Protein AF-A0A257N136-F1 (afdb_monomer_lite)

Structure (mmCIF, N/CA/C/O backbone):
data_AF-A0A257N136-F1
#
_entry.id   AF-A0A257N136-F1
#
loop_
_atom_site.group_PDB
_atom_site.id
_atom_site.type_symbol
_atom_site.label_atom_id
_atom_site.label_alt_id
_atom_site.label_comp_id
_atom_site.label_asym_id
_atom_site.label_entity_id
_atom_site.label_seq_id
_atom_site.pdbx_PDB_ins_code
_atom_site.Cartn_x
_atom_site.Cartn_y
_atom_site.Cartn_z
_atom_site.occupancy
_atom_site.B_iso_or_equiv
_atom_site.auth_seq_id
_atom_site.auth_comp_id
_atom_site.auth_asym_id
_atom_site.auth_atom_id
_atom_site.pdbx_PDB_model_num
ATOM 1 N N . MET A 1 1 ? -0.861 13.849 20.492 1.00 86.69 1 MET A N 1
ATOM 2 C CA . MET A 1 1 ? -1.378 14.014 19.112 1.00 86.69 1 MET A CA 1
ATOM 3 C C . MET A 1 1 ? -1.656 12.685 18.400 1.00 86.69 1 MET A C 1
ATOM 5 O O . MET A 1 1 ? -2.824 12.395 18.199 1.00 86.69 1 MET A O 1
ATOM 9 N N . ARG A 1 2 ? -0.661 11.845 18.044 1.00 90.44 2 ARG A N 1
ATOM 10 C CA . ARG A 1 2 ? -0.913 10.562 17.328 1.00 90.44 2 ARG A CA 1
ATOM 11 C C . ARG A 1 2 ? -1.893 9.634 18.051 1.00 90.44 2 ARG A C 1
ATOM 13 O O . ARG A 1 2 ? -2.822 9.127 17.441 1.00 90.44 2 ARG A O 1
ATOM 20 N N . GLU A 1 3 ? -1.717 9.478 19.358 1.00 93.00 3 GLU A N 1
ATOM 21 C CA . GLU A 1 3 ? -2.620 8.691 20.203 1.00 93.00 3 GLU A CA 1
ATOM 22 C C . GLU A 1 3 ? -4.075 9.173 20.106 1.00 93.00 3 GLU A C 1
ATOM 24 O O . GLU A 1 3 ? -4.984 8.366 19.958 1.00 93.00 3 GLU A O 1
ATOM 29 N N . GLN A 1 4 ? -4.299 10.491 20.121 1.00 92.69 4 GLN A N 1
ATOM 30 C CA . GLN A 1 4 ? -5.639 11.068 19.993 1.00 92.69 4 GLN A CA 1
ATOM 31 C C . GLN A 1 4 ? -6.248 10.767 18.621 1.00 92.69 4 GLN A C 1
ATOM 33 O O . GLN A 1 4 ? -7.422 10.426 18.559 1.00 92.69 4 GLN A O 1
ATOM 38 N N . LEU A 1 5 ? -5.457 10.831 17.541 1.00 90.81 5 LEU A N 1
ATOM 39 C CA . LEU A 1 5 ? -5.918 10.480 16.193 1.00 90.81 5 LEU A CA 1
ATOM 40 C C . LEU A 1 5 ? -6.332 9.011 16.098 1.00 90.81 5 LEU A C 1
ATOM 42 O O . LEU A 1 5 ? -7.400 8.722 15.568 1.00 90.81 5 LEU A O 1
ATOM 46 N N . VAL A 1 6 ? -5.536 8.092 16.647 1.00 90.31 6 VAL A N 1
ATOM 47 C CA . VAL A 1 6 ? -5.884 6.662 16.669 1.00 90.31 6 VAL A CA 1
ATOM 48 C C . VAL A 1 6 ? -7.154 6.429 17.490 1.00 90.31 6 VAL A C 1
ATOM 50 O O . VAL A 1 6 ? -8.059 5.744 17.025 1.00 90.31 6 VAL A O 1
ATOM 53 N N . LYS A 1 7 ? -7.279 7.084 18.653 1.00 91.94 7 LYS A N 1
ATOM 54 C CA . LYS A 1 7 ? -8.477 7.015 19.507 1.00 91.94 7 LYS A CA 1
ATOM 55 C C . LYS A 1 7 ? -9.753 7.541 18.841 1.00 91.94 7 LYS A C 1
ATOM 57 O O . LYS A 1 7 ? -10.833 7.189 19.294 1.00 91.94 7 LYS A O 1
ATOM 62 N N . THR A 1 8 ? -9.666 8.335 17.766 1.00 91.88 8 THR A N 1
ATOM 63 C CA . THR A 1 8 ? -10.866 8.714 16.990 1.00 91.88 8 THR A CA 1
ATOM 64 C C . THR A 1 8 ? -11.502 7.537 16.244 1.00 91.88 8 THR A C 1
ATOM 66 O O . THR A 1 8 ? -12.619 7.665 15.755 1.00 91.88 8 THR A O 1
ATOM 69 N N . GLY A 1 9 ? -10.785 6.419 16.078 1.00 91.69 9 GLY A N 1
ATOM 70 C CA . GLY A 1 9 ? -11.233 5.268 15.287 1.00 91.69 9 GLY A CA 1
ATOM 71 C C . GLY A 1 9 ? -11.235 5.509 13.772 1.00 91.69 9 GLY A C 1
ATOM 72 O O . GLY A 1 9 ? -11.532 4.599 13.002 1.00 91.69 9 GLY A O 1
ATOM 73 N N . HIS A 1 10 ? -10.878 6.713 13.309 1.00 93.69 10 HIS A N 1
ATOM 74 C CA . HIS A 1 10 ? -10.924 7.079 11.890 1.00 93.69 10 HIS A CA 1
ATOM 75 C C . HIS A 1 10 ? -9.675 6.688 11.101 1.00 93.69 10 HIS A C 1
ATOM 77 O O . HIS A 1 10 ? -9.684 6.790 9.876 1.00 93.69 10 HIS A O 1
ATOM 83 N N . VAL A 1 11 ? -8.598 6.257 11.760 1.00 95.50 11 VAL A N 1
ATOM 84 C CA . VAL A 1 11 ? -7.422 5.728 11.057 1.00 95.50 11 VAL A CA 1
ATOM 85 C C . VAL A 1 11 ? -7.818 4.396 10.419 1.00 95.50 11 VAL A C 1
ATOM 87 O O . VAL A 1 11 ? -8.281 3.495 11.114 1.00 95.50 11 VAL A O 1
ATOM 90 N N . ASP A 1 12 ? -7.706 4.293 9.098 1.00 95.81 12 ASP A N 1
ATOM 91 C CA . ASP A 1 12 ? -8.137 3.117 8.331 1.00 95.81 12 ASP A CA 1
ATOM 92 C C . ASP A 1 12 ? -6.940 2.271 7.900 1.00 95.81 12 ASP A C 1
ATOM 94 O O . ASP A 1 12 ? -6.888 1.072 8.168 1.00 95.81 12 ASP A O 1
ATOM 98 N N . VAL A 1 13 ? -5.948 2.920 7.283 1.00 97.25 13 VAL A N 1
ATOM 99 C CA . VAL A 1 13 ? -4.746 2.267 6.757 1.00 97.25 13 VAL A CA 1
ATOM 100 C C . VAL A 1 13 ? -3.510 3.088 7.106 1.00 97.25 13 VAL A C 1
ATOM 102 O O . VAL A 1 13 ? -3.518 4.316 6.992 1.00 97.25 13 VAL A O 1
ATOM 105 N N . MET A 1 14 ? -2.437 2.406 7.492 1.00 97.69 14 MET A N 1
ATOM 106 C CA . MET A 1 14 ? -1.105 2.969 7.682 1.00 97.69 14 MET A CA 1
ATOM 107 C C . MET A 1 14 ? -0.108 2.199 6.818 1.00 97.69 14 MET A C 1
ATOM 109 O O . MET A 1 14 ? -0.074 0.972 6.874 1.00 97.69 14 MET A O 1
ATOM 113 N N . ILE A 1 15 ? 0.690 2.904 6.017 1.00 97.88 15 ILE A N 1
ATOM 114 C CA . ILE A 1 15 ? 1.656 2.285 5.097 1.00 97.88 15 ILE A CA 1
ATOM 115 C C . ILE A 1 15 ? 3.049 2.832 5.377 1.00 97.88 15 ILE A C 1
ATOM 117 O O . ILE A 1 15 ? 3.281 4.026 5.184 1.00 97.88 15 ILE A O 1
ATOM 121 N N . ASP A 1 16 ? 3.968 1.967 5.796 1.00 97.62 16 ASP A N 1
ATOM 122 C CA . ASP A 1 16 ? 5.374 2.313 5.996 1.00 97.62 16 ASP A CA 1
ATOM 123 C C . ASP A 1 16 ? 6.139 2.232 4.680 1.00 97.62 16 ASP A C 1
ATOM 125 O O . ASP A 1 16 ? 6.199 1.182 4.042 1.00 97.62 16 ASP A O 1
ATOM 129 N N . ILE A 1 17 ? 6.759 3.341 4.286 1.00 95.69 17 ILE A N 1
ATOM 130 C CA . ILE A 1 17 ? 7.524 3.461 3.048 1.00 95.69 17 ILE A CA 1
ATOM 131 C C . ILE A 1 17 ? 8.972 3.816 3.389 1.00 95.69 17 ILE A C 1
ATOM 133 O O . ILE A 1 1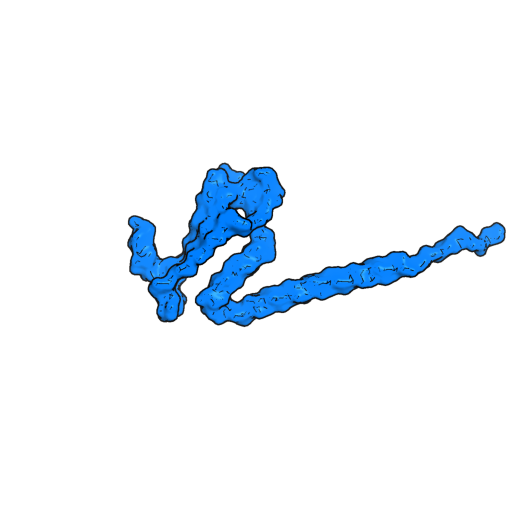7 ? 9.284 4.557 4.328 1.00 95.69 17 ILE A O 1
ATOM 137 N N . ARG A 1 18 ? 9.897 3.249 2.615 1.00 91.88 18 ARG A N 1
ATOM 138 C CA . ARG A 1 18 ? 11.328 3.531 2.737 1.00 91.88 18 ARG A CA 1
ATOM 139 C C . ARG A 1 18 ? 11.634 5.000 2.407 1.00 91.88 18 ARG A C 1
ATOM 141 O O . ARG A 1 18 ? 10.866 5.693 1.751 1.00 91.88 18 ARG A O 1
ATOM 148 N N . GLY A 1 19 ? 12.807 5.472 2.830 1.00 92.94 19 GLY A N 1
ATOM 149 C CA . GLY A 1 19 ? 13.372 6.723 2.322 1.00 92.94 19 GLY A CA 1
ATOM 150 C C . GLY A 1 19 ? 13.604 6.723 0.806 1.00 92.94 19 GLY A C 1
ATOM 151 O O . GLY A 1 19 ? 13.497 5.691 0.147 1.00 92.94 19 GLY A O 1
ATOM 152 N N . ASN A 1 20 ? 13.966 7.895 0.272 1.00 93.38 20 ASN A N 1
ATOM 153 C CA . ASN A 1 20 ? 14.251 8.139 -1.153 1.00 93.38 20 ASN A CA 1
ATOM 154 C C . ASN A 1 20 ? 13.034 8.088 -2.097 1.00 93.38 20 ASN A C 1
ATOM 156 O O . ASN A 1 20 ? 13.222 8.089 -3.312 1.00 93.38 20 ASN A O 1
ATOM 160 N N . PHE A 1 21 ? 11.817 8.103 -1.549 1.00 93.75 21 PHE A N 1
ATOM 161 C CA . PHE A 1 21 ? 10.573 8.277 -2.311 1.00 93.75 21 PHE A CA 1
ATOM 162 C C . PHE A 1 21 ? 10.231 9.749 -2.603 1.00 93.75 21 PHE A C 1
ATOM 164 O O . PHE A 1 21 ? 9.413 10.034 -3.473 1.00 93.75 21 PHE A O 1
ATOM 171 N N . PHE A 1 22 ? 10.862 10.703 -1.908 1.00 89.25 22 PHE A N 1
ATOM 172 C CA . PHE A 1 22 ? 10.707 12.131 -2.194 1.00 89.25 22 PHE A CA 1
ATOM 173 C C . PHE A 1 22 ? 11.859 12.656 -3.046 1.00 89.25 22 PHE A C 1
ATOM 175 O O . PHE A 1 22 ? 13.029 12.378 -2.783 1.00 89.25 22 PHE A O 1
ATOM 182 N N . TYR A 1 23 ? 11.525 13.505 -4.017 1.00 85.12 23 TYR A N 1
ATOM 183 C CA . TYR A 1 23 ? 12.490 14.077 -4.958 1.00 85.12 23 TYR A CA 1
ATOM 184 C C . TYR A 1 23 ? 13.486 15.055 -4.320 1.00 85.12 23 TYR A C 1
ATOM 186 O O . TYR A 1 23 ? 14.612 15.183 -4.792 1.00 85.12 23 TYR A O 1
ATOM 194 N N . THR A 1 24 ? 13.090 15.755 -3.254 1.00 87.75 24 THR A N 1
ATOM 195 C CA . THR A 1 24 ? 13.863 16.880 -2.697 1.00 87.75 24 THR A CA 1
ATOM 196 C C . THR A 1 24 ? 14.505 16.592 -1.339 1.00 87.75 24 THR A C 1
ATOM 198 O O . THR A 1 24 ? 15.383 17.348 -0.918 1.00 87.75 24 THR A O 1
ATOM 201 N N . ARG A 1 25 ? 14.088 15.532 -0.629 1.00 86.25 25 ARG A N 1
ATOM 202 C CA . ARG A 1 25 ? 14.593 15.175 0.709 1.00 86.25 25 ARG A CA 1
ATOM 203 C C . ARG A 1 25 ? 14.632 13.664 0.915 1.00 86.25 25 ARG A C 1
ATOM 205 O O . ARG A 1 25 ? 13.668 12.963 0.641 1.00 86.25 25 ARG A O 1
ATOM 212 N N . THR A 1 26 ? 15.723 13.167 1.487 1.00 87.19 26 THR A N 1
ATOM 213 C CA . THR A 1 26 ? 15.854 11.749 1.837 1.00 87.19 26 THR A CA 1
ATOM 214 C C . THR A 1 26 ? 15.301 11.509 3.234 1.00 87.19 26 THR A C 1
ATOM 216 O O . THR A 1 26 ? 16.038 11.567 4.214 1.00 87.19 26 THR A O 1
ATOM 219 N N . VAL A 1 27 ? 13.999 11.252 3.329 1.00 90.19 27 VAL A N 1
ATOM 220 C CA . VAL A 1 27 ? 13.339 10.870 4.585 1.00 90.19 27 VAL A CA 1
ATOM 221 C C . VAL A 1 27 ? 12.432 9.664 4.351 1.00 90.19 27 VAL A C 1
ATOM 223 O O . VAL A 1 27 ? 11.785 9.610 3.302 1.00 90.19 27 VAL A O 1
ATOM 226 N N . PRO A 1 28 ? 12.392 8.679 5.268 1.00 90.75 28 PRO A N 1
ATOM 227 C CA . PRO A 1 28 ? 11.326 7.686 5.263 1.00 90.75 28 PRO A CA 1
ATOM 228 C C . PRO A 1 28 ? 9.995 8.371 5.576 1.00 90.75 28 PRO A C 1
ATOM 230 O O . PRO A 1 28 ? 9.962 9.399 6.259 1.00 90.75 28 PRO A O 1
ATOM 233 N N . CYS A 1 29 ? 8.897 7.801 5.100 1.00 91.50 29 CYS A N 1
ATOM 234 C CA . CYS A 1 29 ? 7.570 8.306 5.418 1.00 91.50 29 CYS A CA 1
ATOM 235 C C . CYS A 1 29 ? 6.592 7.178 5.688 1.00 91.50 29 CYS A C 1
ATOM 237 O O . CYS A 1 29 ? 6.756 6.047 5.240 1.00 91.50 29 CYS A O 1
ATOM 239 N N . GLN A 1 30 ? 5.554 7.532 6.431 1.00 94.56 30 GLN A N 1
ATOM 240 C CA . GLN A 1 30 ? 4.404 6.687 6.660 1.00 94.56 30 GLN A CA 1
ATOM 241 C C . GLN A 1 30 ? 3.182 7.415 6.111 1.00 94.56 30 GLN A C 1
ATOM 243 O O . GLN A 1 30 ? 2.955 8.580 6.448 1.00 94.56 30 GLN A O 1
ATOM 248 N N . LEU A 1 31 ? 2.401 6.746 5.269 1.00 95.12 31 LEU A N 1
ATOM 249 C CA . LEU A 1 31 ? 1.134 7.276 4.775 1.00 95.12 31 LEU A CA 1
ATOM 250 C C . LEU A 1 31 ? 0.016 6.872 5.730 1.00 95.12 31 LEU A C 1
ATOM 252 O O . LEU A 1 31 ? -0.098 5.703 6.089 1.00 95.12 31 LEU A O 1
ATOM 256 N N . TRP A 1 32 ? -0.804 7.841 6.133 1.00 96.56 32 TRP A N 1
ATOM 257 C CA . TRP A 1 32 ? -1.954 7.634 7.010 1.00 96.56 32 TRP A CA 1
ATOM 258 C C . TRP A 1 32 ? -3.227 7.949 6.234 1.00 96.56 32 TRP A C 1
ATOM 260 O O . TRP A 1 32 ? -3.439 9.087 5.817 1.00 96.56 32 TRP A O 1
ATOM 270 N N . PHE A 1 33 ? -4.088 6.951 6.065 1.00 95.88 33 PHE A N 1
ATOM 271 C CA . PHE A 1 33 ? -5.393 7.112 5.436 1.00 95.88 33 PHE A CA 1
ATOM 272 C C . PHE A 1 33 ? -6.465 7.199 6.514 1.00 95.88 33 PHE A C 1
ATOM 274 O O . PHE A 1 33 ? -6.628 6.281 7.320 1.00 95.88 33 PHE A O 1
ATOM 281 N N . LEU A 1 34 ? -7.201 8.310 6.519 1.00 94.75 34 LEU A N 1
ATOM 282 C CA . LEU A 1 34 ? -8.299 8.546 7.446 1.00 94.75 34 LEU A CA 1
ATOM 283 C C . LEU A 1 34 ? -9.629 8.359 6.719 1.00 94.75 34 LEU A C 1
ATOM 285 O O . LEU A 1 34 ? -9.853 8.942 5.660 1.00 94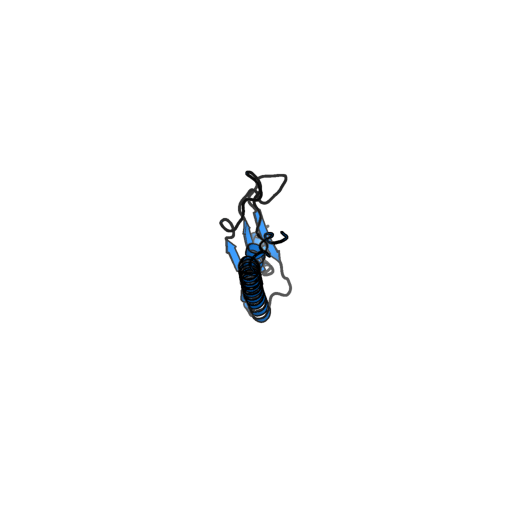.75 34 LEU A O 1
ATOM 289 N N . ASN A 1 35 ? -10.526 7.579 7.312 1.00 94.06 35 ASN A N 1
ATOM 290 C CA . ASN A 1 35 ? -11.867 7.344 6.805 1.00 94.06 35 ASN A CA 1
ATOM 291 C C . ASN A 1 35 ? -12.882 7.494 7.949 1.00 94.06 35 ASN A C 1
ATOM 293 O O . ASN A 1 35 ? -12.907 6.711 8.896 1.00 94.06 35 ASN A O 1
ATOM 297 N N . LYS A 1 36 ? -13.739 8.517 7.862 1.00 92.69 36 LYS A N 1
ATOM 298 C CA . LYS A 1 36 ? -14.825 8.730 8.835 1.00 92.69 36 LYS A CA 1
ATOM 299 C C . LYS A 1 36 ? -15.996 7.765 8.631 1.00 92.69 36 LYS A C 1
ATOM 301 O O . LYS A 1 36 ? -16.721 7.491 9.577 1.00 92.69 36 LYS A O 1
ATOM 306 N N . ALA A 1 37 ? -16.150 7.231 7.422 1.00 92.25 37 ALA A N 1
ATOM 307 C CA . ALA A 1 37 ? -17.191 6.285 7.037 1.00 92.25 37 ALA A CA 1
ATOM 308 C C . ALA A 1 37 ? -16.668 4.836 7.046 1.00 92.25 37 ALA A C 1
ATOM 310 O O . ALA A 1 37 ? -16.990 4.042 6.161 1.00 92.25 37 ALA A O 1
ATOM 311 N N . LYS A 1 38 ? -15.816 4.481 8.021 1.00 91.31 38 LYS A N 1
ATOM 312 C CA . LYS A 1 38 ? -15.357 3.095 8.176 1.00 91.31 38 LYS A CA 1
ATOM 313 C C . LYS A 1 38 ? -16.561 2.182 8.446 1.00 91.31 38 LYS A C 1
ATOM 315 O O . LYS A 1 38 ? -17.364 2.498 9.327 1.00 91.31 38 LYS A O 1
ATOM 320 N N . PRO A 1 39 ? -16.693 1.052 7.728 1.00 87.75 39 PRO A N 1
ATOM 321 C CA . PRO A 1 39 ? -17.720 0.061 8.022 1.00 87.75 39 PRO A CA 1
ATOM 322 C C . PRO A 1 39 ? -17.625 -0.412 9.475 1.00 87.75 39 PRO A C 1
ATOM 324 O O . PRO A 1 39 ? -16.519 -0.542 10.004 1.00 87.75 39 PRO A O 1
ATOM 327 N N . LYS A 1 40 ? -18.765 -0.740 10.100 1.00 87.62 40 LYS A N 1
ATOM 328 C CA . LYS A 1 40 ? -18.815 -1.245 11.489 1.00 87.62 40 LYS A CA 1
ATOM 329 C C . LYS A 1 40 ? -17.796 -2.369 11.769 1.00 87.62 40 LYS A C 1
ATOM 331 O O . LYS A 1 40 ? -17.114 -2.277 12.784 1.00 87.62 40 LYS A O 1
ATOM 336 N N . PRO A 1 41 ? -17.591 -3.368 10.881 1.00 88.56 41 PRO A N 1
ATOM 337 C CA . PRO A 1 41 ? -16.596 -4.423 11.113 1.00 88.56 41 PRO A CA 1
ATOM 338 C C . PRO A 1 41 ? -15.136 -3.947 11.222 1.00 88.56 41 PRO A C 1
ATOM 340 O O . PRO A 1 41 ? -14.289 -4.689 11.725 1.00 88.56 41 PRO A O 1
ATOM 343 N N . HIS A 1 42 ? -14.820 -2.743 10.730 1.00 89.25 42 HIS A N 1
ATOM 344 C CA . HIS A 1 42 ? -13.463 -2.183 10.676 1.00 89.25 42 HIS A CA 1
ATOM 345 C C . HIS A 1 42 ? -13.259 -0.998 11.622 1.00 89.25 42 HIS A C 1
ATOM 347 O O . HIS A 1 42 ? -12.169 -0.434 11.647 1.00 89.25 42 HIS A O 1
ATOM 353 N N . GLN A 1 43 ? -14.274 -0.598 12.391 1.00 86.50 43 GLN A N 1
ATOM 354 C CA . GLN A 1 43 ? -14.255 0.641 13.172 1.00 86.50 43 GLN A CA 1
ATOM 355 C C . GLN A 1 43 ? -13.066 0.697 14.153 1.00 86.50 43 GLN A C 1
ATOM 357 O O . GLN A 1 43 ? -12.311 1.668 14.124 1.00 86.50 43 GLN A O 1
ATOM 362 N N . ASP A 1 44 ? -12.800 -0.404 14.861 1.00 89.50 44 ASP A N 1
ATOM 363 C CA . ASP A 1 44 ? -11.688 -0.545 15.821 1.00 89.50 44 ASP A CA 1
ATOM 364 C C . ASP A 1 44 ? -10.436 -1.220 15.233 1.00 89.50 44 ASP A C 1
ATOM 366 O O . ASP A 1 44 ? -9.549 -1.668 15.959 1.00 89.50 44 ASP A O 1
ATOM 370 N N . LYS A 1 45 ? -10.357 -1.328 13.902 1.00 93.19 45 LYS A N 1
ATOM 371 C CA . LYS A 1 45 ? -9.240 -1.973 13.201 1.00 93.19 45 LYS A CA 1
ATOM 372 C C . LYS A 1 45 ? -8.473 -0.971 12.355 1.00 93.19 45 LYS A C 1
ATOM 374 O O . LYS A 1 45 ? -9.062 -0.081 11.745 1.00 93.19 45 LYS A O 1
ATOM 379 N N . VAL A 1 46 ? -7.158 -1.147 12.291 1.00 95.31 46 VAL A N 1
ATOM 380 C CA . VAL A 1 46 ? -6.271 -0.398 11.398 1.00 95.31 46 VAL A CA 1
ATOM 381 C C . VAL A 1 46 ? -5.471 -1.405 10.589 1.00 95.31 46 VAL A C 1
ATOM 383 O O . VAL A 1 46 ? -4.822 -2.278 11.165 1.00 95.31 46 VAL A O 1
ATOM 386 N N . LEU A 1 47 ? -5.499 -1.283 9.263 1.00 96.94 47 LEU A N 1
ATOM 387 C CA . LEU A 1 47 ? -4.630 -2.069 8.396 1.00 96.94 47 LEU A CA 1
ATOM 388 C C . LEU A 1 47 ? -3.235 -1.438 8.380 1.00 96.94 47 LEU A C 1
ATOM 390 O O . LEU A 1 47 ? -3.072 -0.307 7.929 1.00 96.94 47 LEU A O 1
ATOM 394 N N . MET A 1 48 ? -2.229 -2.170 8.849 1.00 97.56 48 MET A N 1
ATOM 395 C CA . MET A 1 48 ? -0.826 -1.764 8.750 1.00 97.56 48 MET A CA 1
ATOM 396 C C . MET A 1 48 ? -0.135 -2.536 7.628 1.00 97.56 48 MET A C 1
ATOM 398 O O . MET A 1 48 ? -0.185 -3.763 7.600 1.00 97.56 48 MET A O 1
ATOM 402 N N . ILE A 1 49 ? 0.517 -1.816 6.715 1.00 98.06 49 ILE A N 1
ATOM 403 C CA . ILE A 1 49 ? 1.270 -2.382 5.593 1.00 98.06 49 ILE A CA 1
ATOM 404 C C . ILE A 1 49 ? 2.725 -1.925 5.698 1.00 98.06 49 ILE A C 1
ATOM 406 O O . ILE A 1 49 ? 3.003 -0.727 5.698 1.00 98.06 49 ILE A O 1
ATOM 410 N N . ASP A 1 50 ? 3.659 -2.873 5.730 1.00 97.50 50 ASP A N 1
ATOM 411 C CA . ASP A 1 50 ? 5.088 -2.582 5.602 1.00 97.50 50 ASP A CA 1
ATOM 412 C C . ASP A 1 50 ? 5.521 -2.690 4.135 1.00 97.50 50 ASP A C 1
ATOM 414 O O . ASP A 1 50 ? 5.743 -3.781 3.612 1.00 97.50 50 ASP A O 1
ATOM 418 N N . ALA A 1 51 ? 5.643 -1.547 3.460 1.00 97.38 51 ALA A N 1
ATOM 419 C CA . ALA A 1 51 ? 6.069 -1.450 2.067 1.00 97.38 51 ALA A CA 1
ATOM 420 C C . ALA A 1 51 ? 7.544 -1.026 1.927 1.00 97.38 51 ALA A C 1
ATOM 422 O O . ALA A 1 51 ? 7.992 -0.694 0.830 1.00 97.38 51 ALA A O 1
ATOM 423 N N . ARG A 1 52 ? 8.352 -1.056 3.002 1.00 96.25 52 ARG A N 1
ATOM 424 C CA . ARG A 1 52 ? 9.755 -0.581 2.969 1.00 96.25 52 ARG A CA 1
ATOM 425 C C . ARG A 1 52 ? 10.659 -1.370 2.015 1.00 96.25 52 ARG A C 1
ATOM 427 O O . ARG A 1 52 ? 11.699 -0.856 1.598 1.00 96.25 52 ARG A O 1
ATOM 434 N N . ASN A 1 53 ? 10.271 -2.596 1.669 1.00 96.00 53 ASN A N 1
ATOM 435 C CA . ASN A 1 53 ? 10.999 -3.469 0.744 1.00 96.00 53 ASN A CA 1
ATOM 436 C C . ASN A 1 53 ? 10.333 -3.593 -0.637 1.00 96.00 53 ASN A C 1
ATOM 438 O O . ASN A 1 53 ? 10.829 -4.335 -1.479 1.00 96.00 53 ASN A O 1
ATOM 442 N N . VAL A 1 54 ? 9.245 -2.860 -0.888 1.00 96.50 54 VAL A N 1
ATOM 443 C CA . VAL A 1 54 ? 8.555 -2.831 -2.182 1.00 96.50 54 VAL A CA 1
ATOM 444 C C . VAL A 1 54 ? 8.932 -1.532 -2.880 1.00 96.50 54 VAL A C 1
ATOM 446 O O . VAL A 1 54 ? 8.525 -0.463 -2.451 1.00 96.50 54 VAL A O 1
ATOM 449 N N . TYR A 1 55 ? 9.766 -1.596 -3.912 1.00 96.56 55 TYR A N 1
ATOM 450 C CA . TYR A 1 55 ? 10.156 -0.423 -4.697 1.00 96.56 55 TYR A CA 1
ATOM 451 C C . TYR A 1 55 ? 10.859 -0.851 -5.982 1.00 96.56 55 TYR A C 1
ATOM 453 O O . TYR A 1 55 ? 11.334 -1.983 -6.110 1.00 96.56 55 TYR A O 1
ATOM 461 N N . ARG A 1 56 ? 10.998 0.085 -6.912 1.00 95.94 56 ARG A N 1
ATOM 462 C CA . ARG A 1 56 ? 12.006 0.038 -7.969 1.00 95.94 56 ARG A CA 1
ATOM 463 C C . ARG A 1 56 ? 12.948 1.226 -7.830 1.00 95.94 56 ARG A C 1
ATOM 465 O O . ARG A 1 56 ? 12.631 2.246 -7.218 1.00 95.94 56 ARG A O 1
ATOM 472 N N . LYS A 1 57 ? 14.146 1.087 -8.388 1.00 95.25 57 LYS A N 1
ATOM 473 C CA . LYS A 1 57 ? 15.124 2.178 -8.449 1.00 95.25 57 LYS A CA 1
ATOM 474 C C . LYS A 1 57 ? 14.904 2.935 -9.753 1.00 95.25 57 LYS A C 1
ATOM 476 O O . LYS A 1 57 ? 15.154 2.382 -10.817 1.00 95.25 57 LYS A O 1
ATOM 481 N N . VAL A 1 58 ? 14.447 4.181 -9.665 1.00 94.06 58 VAL A N 1
ATOM 482 C CA . VAL A 1 58 ? 14.300 5.070 -10.833 1.00 94.06 58 VAL A CA 1
ATOM 483 C C . VAL A 1 58 ? 15.652 5.667 -11.197 1.00 94.06 58 VAL A C 1
ATOM 485 O O . VAL A 1 58 ? 16.037 5.734 -12.358 1.00 94.06 58 VAL A O 1
ATOM 488 N N . THR A 1 59 ? 16.404 6.080 -10.179 1.00 93.12 59 THR A N 1
ATOM 489 C CA . THR A 1 59 ? 17.790 6.533 -10.310 1.00 93.12 59 THR A CA 1
ATOM 490 C C . THR A 1 59 ? 18.624 5.937 -9.178 1.00 93.12 59 THR A C 1
ATOM 492 O O . THR A 1 59 ? 18.109 5.251 -8.296 1.00 93.12 59 THR A O 1
ATOM 495 N N . ARG A 1 60 ? 19.926 6.253 -9.126 1.00 90.88 60 ARG A N 1
ATOM 496 C CA . ARG A 1 60 ? 20.774 5.895 -7.974 1.00 90.88 60 ARG A CA 1
ATOM 497 C C . ARG A 1 60 ? 20.236 6.448 -6.643 1.00 90.88 60 ARG A C 1
ATOM 499 O O . ARG A 1 60 ? 20.528 5.876 -5.596 1.00 90.88 60 ARG A O 1
ATOM 506 N N . LYS A 1 61 ? 19.501 7.568 -6.673 1.00 91.31 61 LYS A N 1
ATOM 507 C CA . LYS A 1 61 ? 19.034 8.287 -5.477 1.00 91.31 61 LYS A CA 1
ATOM 508 C C . LYS A 1 61 ? 17.522 8.251 -5.271 1.00 91.31 61 LYS A C 1
ATOM 510 O O . LYS A 1 61 ? 17.112 8.531 -4.152 1.00 91.31 61 LYS A O 1
ATOM 515 N N . ILE A 1 62 ? 16.728 7.960 -6.300 1.00 93.12 62 ILE A N 1
ATOM 516 C CA . ILE A 1 62 ? 15.260 8.042 -6.266 1.00 93.12 62 ILE A CA 1
ATOM 517 C C . ILE A 1 62 ? 14.674 6.648 -6.448 1.00 93.12 62 ILE A C 1
ATOM 519 O O . ILE A 1 62 ? 15.050 5.918 -7.370 1.00 93.12 62 ILE A O 1
ATOM 523 N N . MET A 1 63 ? 13.745 6.314 -5.563 1.00 94.94 63 MET A N 1
ATOM 524 C CA . MET A 1 63 ? 12.942 5.101 -5.603 1.00 94.94 63 MET A CA 1
ATOM 525 C C . MET A 1 63 ? 11.474 5.489 -5.767 1.00 94.94 63 MET A C 1
ATOM 527 O O . MET A 1 63 ? 11.053 6.532 -5.273 1.00 94.94 63 MET A O 1
ATOM 531 N N . ASP A 1 64 ? 10.708 4.659 -6.461 1.00 95.50 64 ASP A N 1
ATOM 532 C CA . ASP A 1 64 ? 9.254 4.770 -6.530 1.00 95.50 64 ASP A CA 1
ATOM 533 C C . ASP A 1 64 ? 8.623 3.372 -6.583 1.00 95.50 64 ASP A C 1
ATOM 535 O O . ASP A 1 64 ? 9.319 2.352 -6.514 1.00 95.50 64 ASP A O 1
ATOM 539 N N . PHE A 1 65 ? 7.297 3.325 -6.679 1.00 96.94 65 PHE A N 1
ATOM 540 C CA . PHE A 1 65 ? 6.594 2.101 -7.033 1.00 96.94 65 PHE A CA 1
ATOM 541 C C . PHE A 1 65 ? 6.489 2.001 -8.555 1.00 96.94 65 PHE A C 1
ATOM 543 O O . PHE A 1 65 ? 6.175 2.985 -9.232 1.00 96.94 65 PHE A O 1
ATOM 550 N N . SER A 1 66 ? 6.699 0.806 -9.104 1.00 96.88 66 SER A N 1
ATOM 551 C CA . SER A 1 66 ? 6.183 0.517 -10.444 1.00 96.88 66 SER A CA 1
ATOM 552 C C . SER A 1 66 ? 4.645 0.597 -10.446 1.00 96.88 66 SER A C 1
ATOM 554 O O . SER A 1 66 ? 4.028 0.474 -9.377 1.00 96.88 66 SER A O 1
ATOM 556 N N . PRO A 1 67 ? 4.000 0.788 -11.610 1.00 96.88 67 PRO A N 1
ATOM 557 C CA . PRO A 1 67 ? 2.543 0.739 -11.705 1.00 96.88 67 PRO A CA 1
ATOM 558 C C . PRO A 1 67 ? 1.948 -0.534 -11.083 1.00 96.88 67 PRO A C 1
ATOM 560 O O . PRO A 1 67 ? 0.985 -0.451 -10.325 1.00 96.88 67 PRO A O 1
ATOM 563 N N . GLU A 1 68 ? 2.574 -1.689 -11.313 1.00 97.12 68 GLU A N 1
ATOM 564 C CA . GLU A 1 68 ? 2.154 -2.995 -10.790 1.00 97.12 68 GLU A CA 1
ATOM 565 C C . GLU A 1 68 ? 2.354 -3.080 -9.272 1.00 97.12 68 GLU A C 1
ATOM 567 O O . GLU A 1 68 ? 1.468 -3.526 -8.547 1.00 97.12 68 GLU A O 1
ATOM 572 N N . GLN A 1 69 ? 3.491 -2.601 -8.750 1.00 97.62 69 GLN A N 1
ATOM 573 C CA . GLN A 1 69 ? 3.737 -2.543 -7.303 1.00 97.62 69 GLN A CA 1
ATOM 574 C C . GLN A 1 69 ? 2.687 -1.683 -6.592 1.00 97.62 69 GLN A C 1
ATOM 576 O O . GLN A 1 69 ? 2.165 -2.077 -5.548 1.00 97.62 69 GLN A O 1
ATOM 581 N N . LEU A 1 70 ? 2.351 -0.525 -7.165 1.00 97.25 70 LEU A N 1
ATOM 582 C CA . LEU A 1 70 ? 1.326 0.363 -6.624 1.00 97.25 70 LEU A CA 1
ATOM 583 C C . LEU A 1 70 ? -0.065 -0.286 -6.660 1.00 97.25 70 LEU A C 1
ATOM 585 O O . LEU A 1 70 ? -0.806 -0.199 -5.677 1.00 97.25 70 LEU A O 1
ATOM 589 N N . GLN A 1 71 ? -0.418 -0.947 -7.766 1.00 97.94 71 GLN A N 1
ATOM 590 C CA . GLN A 1 71 ? -1.685 -1.670 -7.911 1.00 97.94 71 GLN A CA 1
ATOM 591 C C . GLN A 1 71 ? -1.787 -2.830 -6.913 1.00 97.94 71 GLN A C 1
ATOM 593 O O . GLN A 1 71 ? -2.809 -2.969 -6.245 1.00 97.94 71 GLN A O 1
ATOM 598 N N . ASN A 1 72 ? -0.710 -3.590 -6.716 1.00 97.50 72 ASN A N 1
ATOM 599 C CA . ASN A 1 72 ? -0.665 -4.694 -5.755 1.00 97.50 72 ASN A CA 1
ATOM 600 C C . ASN A 1 72 ? -0.771 -4.209 -4.300 1.00 97.50 72 ASN A C 1
ATOM 602 O O . ASN A 1 72 ? -1.476 -4.809 -3.496 1.00 97.50 72 ASN A O 1
ATOM 606 N N . LEU A 1 73 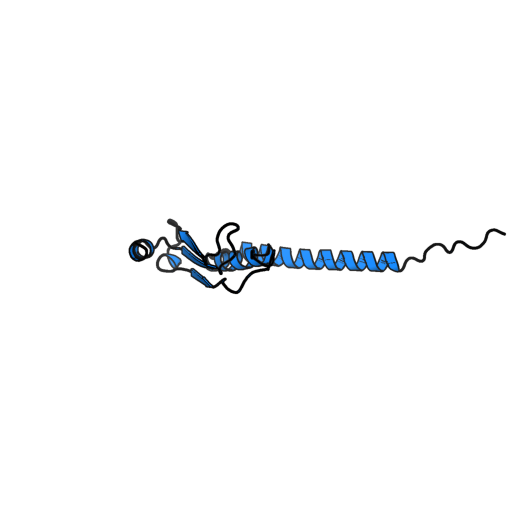? -0.125 -3.095 -3.941 1.00 97.75 73 LEU A N 1
ATOM 607 C CA . LEU A 1 73 ? -0.308 -2.495 -2.612 1.00 97.75 73 LEU A CA 1
ATOM 608 C C . LEU A 1 73 ? -1.743 -1.986 -2.419 1.00 97.75 73 LEU A C 1
ATOM 610 O O . LEU A 1 73 ? -2.327 -2.142 -1.346 1.00 97.75 73 LEU A O 1
ATOM 614 N N . SER A 1 74 ? -2.327 -1.406 -3.469 1.00 97.50 74 SER A N 1
ATOM 615 C CA . SER A 1 74 ? -3.714 -0.936 -3.456 1.00 97.50 74 SER A CA 1
ATOM 616 C C . SER A 1 74 ? -4.707 -2.089 -3.309 1.00 97.50 74 SER A C 1
ATOM 618 O O . SER A 1 74 ? -5.702 -1.946 -2.597 1.00 97.50 74 SER A O 1
ATOM 620 N N . SER A 1 75 ? -4.433 -3.245 -3.916 1.00 98.19 75 SER A N 1
ATOM 621 C CA . SER A 1 75 ? -5.330 -4.397 -3.863 1.00 98.19 75 SER A CA 1
ATOM 622 C C . SER A 1 75 ? -5.414 -5.033 -2.477 1.00 98.19 75 SER A C 1
ATOM 624 O O . SER A 1 75 ? -6.502 -5.438 -2.072 1.00 98.19 75 SER A O 1
ATOM 626 N N . ILE A 1 76 ? -4.336 -5.002 -1.684 1.00 98.06 76 ILE A N 1
ATOM 627 C CA . ILE A 1 76 ? -4.380 -5.386 -0.261 1.00 98.06 76 ILE A CA 1
ATOM 628 C C . ILE A 1 76 ? -5.422 -4.537 0.486 1.00 98.06 76 ILE A C 1
ATOM 630 O O . ILE A 1 76 ? -6.222 -5.059 1.264 1.00 98.06 76 ILE A O 1
ATOM 634 N N . VAL A 1 77 ? -5.462 -3.228 0.214 1.00 96.75 77 VAL A N 1
ATOM 635 C CA . VAL A 1 77 ? -6.445 -2.313 0.817 1.00 96.75 77 VAL A CA 1
ATOM 636 C C . VAL A 1 77 ? -7.864 -2.600 0.314 1.00 96.75 77 VAL A C 1
ATOM 638 O O . VAL A 1 77 ? -8.814 -2.516 1.093 1.00 96.75 77 VAL A O 1
ATOM 641 N N . TRP A 1 78 ? -8.037 -2.941 -0.965 1.00 96.94 78 TRP A N 1
ATOM 642 C CA . TRP A 1 78 ? -9.340 -3.328 -1.521 1.00 96.94 78 TRP A CA 1
ATOM 643 C C . TRP A 1 78 ? -9.886 -4.581 -0.850 1.00 96.94 78 TRP A C 1
ATOM 645 O O . TRP A 1 78 ? -11.019 -4.558 -0.374 1.00 96.94 78 TRP A O 1
ATOM 655 N N . LEU A 1 79 ? -9.070 -5.629 -0.745 1.00 96.50 79 LEU A N 1
ATOM 656 C CA . LEU A 1 79 ? -9.437 -6.884 -0.093 1.00 96.50 79 LEU A CA 1
ATOM 657 C C . LEU A 1 79 ? -9.771 -6.663 1.382 1.00 96.50 79 LEU A C 1
ATOM 659 O O . LEU A 1 79 ? -10.819 -7.106 1.843 1.00 96.50 79 LEU A O 1
ATOM 663 N N . TYR A 1 80 ? -8.961 -5.876 2.098 1.00 95.06 80 TYR A N 1
ATOM 664 C CA . TYR A 1 80 ? -9.276 -5.474 3.471 1.00 95.06 80 TYR A CA 1
ATOM 665 C C . TYR A 1 80 ? -10.634 -4.768 3.577 1.00 95.06 80 TYR A C 1
ATOM 667 O O . TYR A 1 80 ? -11.348 -4.954 4.553 1.00 95.06 80 TYR A O 1
ATOM 675 N N . ARG A 1 81 ? -11.026 -3.980 2.571 1.00 93.19 81 ARG A N 1
ATOM 676 C CA . ARG A 1 81 ? -12.322 -3.285 2.513 1.00 93.19 81 ARG A CA 1
ATOM 677 C C . ARG A 1 81 ? -13.464 -4.135 1.932 1.00 93.19 81 ARG A C 1
ATOM 679 O O . ARG A 1 81 ? -14.560 -3.600 1.782 1.00 93.19 81 ARG A O 1
ATOM 686 N N . GLY A 1 82 ? -13.234 -5.407 1.599 1.00 93.62 82 GLY A N 1
ATOM 687 C CA . GLY A 1 82 ? -14.228 -6.292 0.976 1.00 93.62 82 GLY A CA 1
ATOM 688 C C . GLY A 1 82 ? -14.521 -5.981 -0.498 1.00 93.62 82 GLY 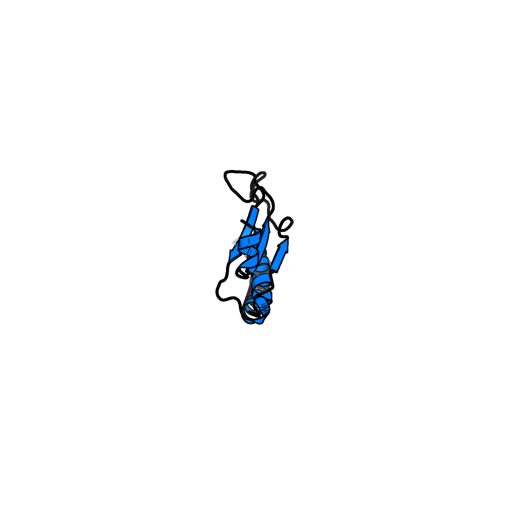A C 1
ATOM 689 O O . GLY A 1 82 ? -15.572 -6.346 -1.013 1.00 93.62 82 GLY A O 1
ATOM 690 N N . GLN A 1 83 ? -13.625 -5.277 -1.192 1.00 95.50 83 GLN A N 1
ATOM 691 C CA . GLN A 1 83 ? -13.767 -4.902 -2.605 1.00 95.50 83 GLN A CA 1
ATOM 692 C C . GLN A 1 83 ? -13.172 -5.976 -3.534 1.00 95.50 83 GLN A C 1
ATOM 694 O O . GLN A 1 83 ? -12.307 -5.681 -4.359 1.00 95.50 83 GLN A O 1
ATOM 699 N N . GLU A 1 84 ? -13.621 -7.226 -3.397 1.00 97.12 84 GLU A N 1
ATOM 700 C CA . GLU A 1 84 ? -13.072 -8.381 -4.130 1.00 97.12 84 GLU A CA 1
ATOM 701 C C . GLU A 1 84 ? -13.200 -8.243 -5.651 1.00 97.12 84 GLU A C 1
ATOM 703 O O . GLU A 1 84 ? -12.262 -8.567 -6.375 1.00 97.12 84 GLU A O 1
ATOM 708 N N . ALA A 1 85 ? -14.305 -7.670 -6.141 1.00 98.25 85 ALA A N 1
ATOM 709 C CA . ALA A 1 85 ? -14.524 -7.452 -7.572 1.00 98.25 85 ALA A CA 1
ATOM 710 C C . ALA A 1 85 ? -13.375 -6.664 -8.232 1.00 98.25 85 ALA A C 1
ATOM 712 O O . ALA A 1 85 ? -12.881 -7.059 -9.282 1.00 98.25 85 ALA A O 1
ATOM 713 N N . ARG A 1 86 ? -12.866 -5.616 -7.567 1.00 98.00 86 ARG A N 1
ATOM 714 C CA . ARG A 1 86 ? -11.749 -4.804 -8.087 1.00 98.00 86 ARG A CA 1
ATOM 715 C C . ARG A 1 86 ? -10.443 -5.590 -8.150 1.00 98.00 86 ARG A C 1
ATOM 717 O O . ARG A 1 86 ? -9.620 -5.356 -9.027 1.00 98.00 86 ARG A O 1
ATOM 724 N N . PHE A 1 87 ? -10.232 -6.502 -7.201 1.00 98.12 87 PHE A N 1
ATOM 725 C CA . PHE A 1 87 ? -9.069 -7.384 -7.220 1.00 98.12 87 PHE A CA 1
ATOM 726 C C . PHE A 1 87 ? -9.155 -8.389 -8.374 1.00 98.12 87 PHE A C 1
ATOM 728 O O . PHE A 1 87 ? -8.165 -8.593 -9.071 1.00 98.12 87 PHE A O 1
ATOM 735 N N . VAL A 1 88 ? -10.335 -8.965 -8.614 1.00 98.25 88 VAL A N 1
ATOM 736 C CA . VAL A 1 88 ? -10.562 -9.876 -9.746 1.00 98.25 88 VAL A CA 1
ATOM 737 C C . VAL A 1 88 ? -10.354 -9.154 -11.080 1.00 98.25 88 VAL A C 1
ATOM 739 O O . VAL A 1 88 ? -9.644 -9.669 -11.938 1.00 98.25 88 VAL A O 1
ATOM 742 N N . GLU A 1 89 ? -10.884 -7.938 -11.233 1.00 98.38 89 GLU A N 1
ATOM 743 C CA . GLU A 1 89 ? -10.645 -7.093 -12.414 1.00 98.38 89 GLU A CA 1
ATOM 744 C C . GLU A 1 89 ? -9.149 -6.809 -12.631 1.00 98.38 89 GLU A C 1
ATOM 746 O O . GLU A 1 89 ? -8.653 -6.908 -13.754 1.00 98.38 89 GLU A O 1
ATOM 751 N N . LEU A 1 90 ? -8.406 -6.509 -11.558 1.00 98.12 90 LEU A N 1
ATOM 752 C CA . LEU A 1 90 ? -6.958 -6.311 -11.632 1.00 98.12 90 LEU A CA 1
ATOM 753 C C . LEU A 1 90 ? -6.244 -7.579 -12.122 1.00 98.12 90 LEU A C 1
ATOM 755 O O . LEU A 1 90 ? -5.431 -7.511 -13.042 1.00 98.12 90 LEU A O 1
ATOM 759 N N . MET A 1 91 ? -6.572 -8.738 -11.551 1.00 97.88 91 MET A N 1
ATOM 760 C CA . MET A 1 91 ? -5.995 -10.017 -11.971 1.00 97.88 91 MET A CA 1
ATOM 761 C C . MET A 1 91 ? -6.298 -10.332 -13.437 1.00 97.88 91 MET A C 1
ATOM 763 O O . MET A 1 91 ? -5.399 -10.761 -14.160 1.00 97.88 91 MET A O 1
ATOM 767 N N . GLN A 1 92 ? -7.527 -10.070 -13.891 1.00 98.25 92 GLN A N 1
ATOM 768 C CA . GLN A 1 92 ? -7.896 -10.235 -15.295 1.00 98.25 92 GLN A CA 1
ATOM 769 C C . GLN A 1 92 ? -7.033 -9.344 -16.193 1.00 98.25 92 GLN A C 1
ATOM 771 O O . GLN A 1 92 ? -6.482 -9.821 -17.179 1.00 98.25 92 GLN A O 1
ATOM 776 N N . SER A 1 93 ? -6.822 -8.081 -15.809 1.00 97.94 93 SER A N 1
ATOM 777 C CA . SER A 1 93 ? -5.993 -7.161 -16.594 1.00 97.94 93 SER A CA 1
ATOM 778 C C . SER A 1 93 ? -4.534 -7.620 -16.729 1.00 97.94 93 SER A C 1
ATOM 780 O O . SER A 1 93 ? -3.923 -7.420 -17.782 1.00 97.94 93 SER A O 1
ATOM 782 N N . TYR A 1 94 ? -3.982 -8.279 -15.701 1.00 97.56 94 TYR A N 1
ATOM 783 C CA . TYR A 1 94 ? -2.650 -8.885 -15.765 1.00 97.56 94 TYR A CA 1
ATOM 784 C C . TYR A 1 94 ? -2.614 -10.069 -16.732 1.00 97.56 94 TYR A C 1
ATOM 786 O O . TYR A 1 94 ? -1.712 -10.138 -17.565 1.00 97.56 94 TYR A O 1
ATOM 794 N N . VAL A 1 95 ? -3.607 -10.962 -16.669 1.00 97.88 95 VAL A N 1
ATOM 795 C CA . VAL A 1 95 ? -3.729 -12.087 -17.611 1.00 97.88 95 VAL A CA 1
ATOM 796 C C . VAL A 1 95 ? -3.845 -11.573 -19.045 1.00 97.88 95 VAL A C 1
ATOM 798 O O . VAL A 1 95 ? -3.095 -12.010 -19.915 1.00 97.88 95 VAL A O 1
ATOM 801 N N . ASP A 1 96 ? -4.704 -10.583 -19.281 1.00 97.75 96 ASP A N 1
ATOM 802 C CA . ASP A 1 96 ? -4.898 -9.986 -20.602 1.00 97.75 96 ASP A CA 1
ATOM 803 C C . ASP A 1 96 ? -3.621 -9.314 -21.126 1.00 97.75 96 ASP A C 1
ATOM 805 O O . ASP A 1 96 ? -3.381 -9.287 -22.332 1.00 97.75 96 ASP A O 1
ATOM 809 N N . SER A 1 97 ? -2.795 -8.728 -20.250 1.00 96.38 97 SER A N 1
ATOM 810 C CA . SER A 1 97 ? -1.491 -8.174 -20.646 1.00 96.38 97 SER A CA 1
ATOM 811 C C . SER A 1 97 ? -0.535 -9.272 -21.101 1.00 96.38 97 SER A C 1
ATOM 813 O O . SER A 1 97 ? 0.040 -9.168 -22.181 1.00 96.38 97 SER A O 1
ATOM 815 N N . VAL A 1 98 ? -0.423 -10.352 -20.322 1.00 96.12 98 VAL A N 1
ATOM 816 C CA . VAL A 1 98 ? 0.460 -11.484 -20.641 1.00 96.12 98 VAL A CA 1
ATOM 817 C C . VAL A 1 98 ? 0.048 -12.153 -21.952 1.00 96.12 98 VAL A C 1
ATOM 819 O O . VAL A 1 98 ? 0.906 -12.445 -22.782 1.00 96.12 98 VAL A O 1
ATOM 822 N N . LEU A 1 99 ? -1.253 -12.358 -22.173 1.00 96.50 99 LEU A N 1
ATOM 823 C CA . LEU A 1 99 ? -1.758 -12.940 -23.420 1.00 96.50 99 LEU A CA 1
ATOM 824 C C . LEU A 1 99 ? -1.439 -12.052 -24.631 1.00 96.50 99 LEU A C 1
ATOM 826 O O . LEU A 1 99 ? -0.917 -12.545 -25.627 1.00 96.50 99 LEU A O 1
ATOM 830 N N . ARG A 1 100 ? -1.652 -10.733 -24.524 1.00 95.88 100 ARG A N 1
ATOM 831 C CA . ARG A 1 100 ? -1.315 -9.781 -25.598 1.00 95.88 100 ARG A CA 1
ATOM 832 C C . ARG A 1 100 ? 0.176 -9.768 -25.930 1.00 95.88 100 ARG A C 1
ATOM 834 O O . ARG A 1 100 ? 0.550 -9.690 -27.102 1.00 95.88 100 ARG A O 1
ATOM 841 N N . GLU A 1 101 ? 1.033 -9.828 -24.917 1.00 93.94 101 GLU A N 1
ATOM 842 C CA . GLU A 1 101 ? 2.483 -9.902 -25.113 1.00 93.94 101 GLU A CA 1
ATOM 843 C C . GLU A 1 101 ? 2.893 -11.222 -25.784 1.00 93.94 101 GLU A C 1
ATOM 845 O O . GLU A 1 101 ? 3.697 -11.206 -26.718 1.00 93.94 101 GLU A O 1
ATOM 850 N N . ALA A 1 102 ? 2.291 -12.347 -25.385 1.00 94.69 102 ALA A N 1
ATOM 851 C CA . ALA A 1 102 ? 2.528 -13.648 -26.008 1.00 94.69 102 ALA A CA 1
ATOM 852 C C . ALA A 1 102 ? 2.107 -13.670 -27.490 1.00 94.69 102 ALA A C 1
ATOM 854 O O . ALA A 1 102 ? 2.877 -14.115 -28.344 1.00 94.69 102 ALA A O 1
ATOM 855 N N . ASP A 1 103 ? 0.935 -13.121 -27.814 1.00 93.62 103 ASP A N 1
ATOM 856 C CA . ASP A 1 103 ? 0.454 -13.006 -29.195 1.00 93.62 103 ASP A CA 1
ATOM 857 C C . ASP A 1 103 ? 1.388 -12.136 -30.047 1.00 93.62 103 ASP A C 1
ATOM 859 O O . ASP A 1 103 ? 1.708 -12.478 -31.188 1.00 93.62 103 ASP A O 1
ATOM 863 N N . THR A 1 104 ? 1.894 -11.039 -29.477 1.00 91.88 104 THR A N 1
ATOM 864 C CA . THR A 1 104 ? 2.853 -10.153 -30.155 1.00 91.88 104 THR A CA 1
ATOM 865 C C . THR A 1 104 ? 4.147 -10.897 -30.504 1.00 91.88 104 THR A C 1
ATOM 867 O O . THR A 1 104 ? 4.669 -10.745 -31.613 1.00 91.88 104 THR A O 1
ATOM 870 N N . CYS A 1 105 ? 4.650 -11.740 -29.598 1.00 85.62 105 CYS A N 1
ATOM 871 C CA . CYS A 1 105 ? 5.818 -12.586 -29.850 1.00 85.62 105 CYS A CA 1
ATOM 872 C C . CYS A 1 105 ? 5.559 -13.616 -30.960 1.00 85.62 105 CYS A C 1
ATOM 874 O O . CYS A 1 105 ? 6.382 -13.738 -31.869 1.00 85.62 105 CYS A O 1
ATOM 876 N N . ASN A 1 106 ? 4.406 -14.293 -30.949 1.00 84.94 106 ASN A N 1
ATOM 877 C CA . ASN A 1 106 ? 4.039 -15.268 -31.985 1.00 84.94 106 ASN A CA 1
ATOM 878 C C . ASN A 1 106 ? 3.945 -14.632 -33.384 1.00 84.94 106 ASN A C 1
ATOM 880 O O . ASN A 1 106 ? 4.405 -15.209 -34.375 1.00 84.94 106 ASN A O 1
ATOM 884 N N . VAL A 1 107 ? 3.384 -13.421 -33.482 1.00 81.88 107 VAL A N 1
ATOM 885 C CA . VAL A 1 107 ? 3.341 -12.656 -34.741 1.00 81.88 107 VAL A CA 1
ATOM 886 C C . VAL A 1 107 ? 4.753 -12.280 -35.197 1.00 81.88 107 VAL A C 1
ATOM 888 O O . VAL A 1 107 ? 5.078 -12.395 -36.381 1.00 81.88 107 VAL A O 1
ATOM 891 N N . PHE A 1 108 ? 5.620 -11.869 -34.270 1.00 75.50 108 PHE A N 1
ATOM 892 C CA . PHE A 1 108 ? 7.008 -11.533 -34.583 1.00 75.50 108 PHE A CA 1
ATOM 893 C C . PHE A 1 108 ? 7.818 -12.743 -35.074 1.00 75.50 108 PHE A C 1
ATOM 895 O O . PHE A 1 108 ? 8.617 -12.613 -36.003 1.00 75.50 108 PHE A O 1
ATOM 902 N N . GLU A 1 109 ? 7.611 -13.927 -34.494 1.00 71.69 109 GLU A N 1
ATOM 903 C CA . GLU A 1 109 ? 8.222 -15.171 -34.976 1.00 71.69 109 GLU A CA 1
ATOM 904 C C . GLU A 1 109 ? 7.704 -15.564 -36.361 1.00 71.69 109 GLU A C 1
ATOM 906 O O . GLU A 1 109 ? 8.505 -15.862 -37.247 1.00 71.69 109 GLU A O 1
ATOM 911 N N . SER A 1 110 ? 6.395 -15.460 -36.594 1.00 69.38 110 SER A N 1
ATOM 912 C CA . SER A 1 110 ? 5.790 -15.733 -37.905 1.00 69.38 110 SER A CA 1
ATOM 913 C C . SER A 1 110 ? 6.363 -14.823 -39.004 1.00 69.38 110 SER A C 1
ATOM 915 O O . SER A 1 110 ? 6.693 -15.295 -40.092 1.00 69.38 110 SER A O 1
ATOM 917 N N . ASN A 1 111 ? 6.585 -13.539 -38.699 1.00 68.81 111 ASN A N 1
ATOM 918 C CA . ASN A 1 111 ? 7.201 -12.576 -39.621 1.00 68.81 111 ASN A CA 1
ATOM 919 C C . ASN A 1 111 ? 8.710 -12.791 -39.839 1.00 68.81 111 ASN A C 1
ATOM 921 O O . ASN A 1 111 ? 9.253 -12.310 -40.831 1.00 68.81 111 ASN A O 1
ATOM 925 N N . ARG A 1 112 ? 9.414 -13.500 -38.944 1.00 62.09 112 ARG A N 1
ATOM 926 C CA . ARG A 1 112 ? 10.823 -13.884 -39.161 1.00 62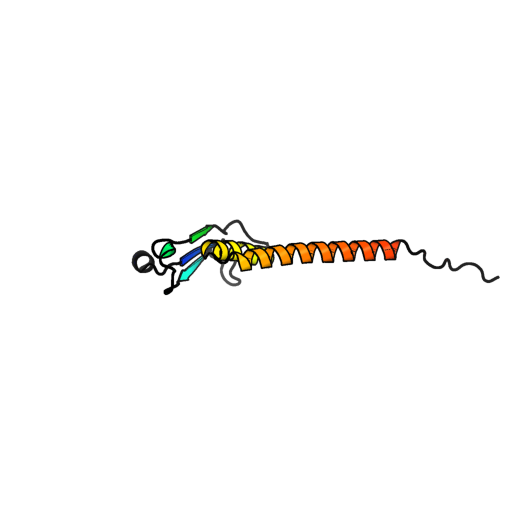.09 112 ARG A CA 1
ATOM 927 C C . ARG A 1 112 ? 10.980 -15.102 -40.070 1.00 62.09 112 ARG A C 1
ATOM 929 O O . ARG A 1 112 ? 12.042 -15.262 -40.665 1.00 62.09 112 ARG A O 1
ATOM 936 N N . ILE A 1 113 ? 9.958 -15.953 -40.168 1.00 63.62 113 ILE A N 1
ATOM 937 C CA . ILE A 1 113 ? 10.014 -17.220 -40.916 1.00 63.62 113 ILE A CA 1
ATOM 938 C C . ILE A 1 113 ? 9.579 -17.042 -42.384 1.00 63.62 113 ILE A C 1
ATOM 940 O O . ILE A 1 113 ? 9.872 -17.903 -43.212 1.00 63.62 113 ILE A O 1
ATOM 944 N N . SER A 1 114 ? 8.956 -15.918 -42.765 1.00 59.97 114 SER A N 1
ATOM 945 C CA . SER A 1 114 ? 8.743 -15.600 -44.184 1.00 59.97 114 SER A CA 1
ATOM 946 C C . SER A 1 114 ? 10.094 -15.339 -44.875 1.00 59.97 114 SER A C 1
ATOM 948 O O . SER A 1 114 ? 10.769 -14.372 -44.507 1.00 59.97 114 SER A O 1
ATOM 950 N N . PRO A 1 115 ? 10.521 -16.159 -45.856 1.00 54.84 115 PRO A N 1
ATOM 951 C CA . PRO A 1 115 ? 11.797 -15.957 -46.529 1.00 54.84 115 PRO A CA 1
ATOM 952 C C . PRO A 1 115 ? 11.762 -14.636 -47.301 1.00 54.84 115 PRO A C 1
ATOM 954 O O . PRO A 1 115 ? 10.762 -14.320 -47.952 1.00 54.84 115 PRO A O 1
ATOM 957 N N . SER A 1 116 ? 12.852 -13.860 -47.253 1.00 57.78 116 SER A N 1
ATOM 958 C CA . SER A 1 116 ? 12.991 -12.744 -48.186 1.00 57.78 116 SER A CA 1
ATOM 959 C C . SER A 1 116 ? 12.941 -13.299 -49.617 1.00 57.78 116 SER A C 1
ATOM 961 O O . SER A 1 116 ? 13.476 -14.386 -49.870 1.00 57.78 116 SER A O 1
ATOM 963 N N . PRO A 1 117 ? 12.295 -12.604 -50.570 1.00 58.31 117 PRO A N 1
ATOM 964 C CA . PRO A 1 117 ? 12.392 -12.997 -51.962 1.00 58.31 117 PRO A CA 1
ATOM 965 C C . PRO A 1 117 ? 13.868 -12.917 -52.355 1.00 58.31 117 PRO A C 1
ATOM 967 O O . PRO A 1 117 ? 14.461 -11.840 -52.331 1.00 58.31 117 PRO A O 1
ATOM 970 N N . ASN A 1 118 ? 14.466 -14.074 -52.641 1.00 52.06 118 ASN A N 1
ATOM 971 C CA . ASN A 1 118 ? 15.858 -14.200 -53.049 1.00 52.06 118 ASN A CA 1
ATOM 972 C C . ASN A 1 118 ? 16.069 -13.379 -54.335 1.00 52.06 118 ASN A C 1
ATOM 974 O O . ASN A 1 118 ? 15.470 -13.720 -55.360 1.00 52.06 118 ASN A O 1
ATOM 978 N N . PRO A 1 119 ? 16.867 -12.298 -54.323 1.00 58.56 119 PRO A N 1
ATOM 979 C CA . PRO A 1 119 ? 17.045 -11.458 -55.493 1.00 58.56 119 PRO A CA 1
ATOM 980 C C . PRO A 1 119 ? 18.131 -12.046 -56.399 1.00 58.56 119 PRO A C 1
ATOM 982 O O . PRO A 1 119 ? 19.164 -11.421 -56.598 1.00 58.56 119 PRO A O 1
ATOM 985 N N . THR A 1 120 ? 17.906 -13.231 -56.972 1.00 61.81 120 THR A N 1
ATOM 986 C CA . THR A 1 120 ? 18.739 -13.701 -58.088 1.00 61.81 120 THR A CA 1
ATOM 987 C C . THR A 1 120 ? 17.939 -14.584 -59.037 1.00 61.81 120 THR A C 1
ATOM 989 O O . THR A 1 120 ? 17.752 -15.763 -58.759 1.00 61.81 120 THR A O 1
ATOM 992 N N . LEU A 1 121 ? 17.485 -14.008 -60.156 1.00 49.88 121 LEU A N 1
ATOM 993 C CA . LEU A 1 121 ? 17.598 -14.559 -61.520 1.00 49.88 121 LEU A CA 1
ATOM 994 C C . LEU A 1 121 ? 16.874 -13.627 -62.510 1.00 49.88 121 LEU A C 1
ATOM 996 O O . LEU A 1 121 ? 15.729 -13.845 -62.896 1.00 49.88 121 LEU A O 1
ATOM 1000 N N . LEU A 1 122 ? 17.571 -12.576 -62.936 1.00 45.56 122 LEU A N 1
ATOM 1001 C CA . LEU A 1 122 ? 17.402 -11.996 -64.265 1.00 45.56 122 LEU A CA 1
ATOM 1002 C C . LEU A 1 122 ? 18.792 -12.050 -64.902 1.00 45.56 122 LEU A C 1
ATOM 1004 O O . LEU A 1 122 ? 19.669 -11.312 -64.470 1.00 45.56 122 LEU A O 1
ATOM 1008 N N . ILE A 1 123 ? 18.938 -13.030 -65.805 1.00 48.72 123 ILE A N 1
ATOM 1009 C CA . 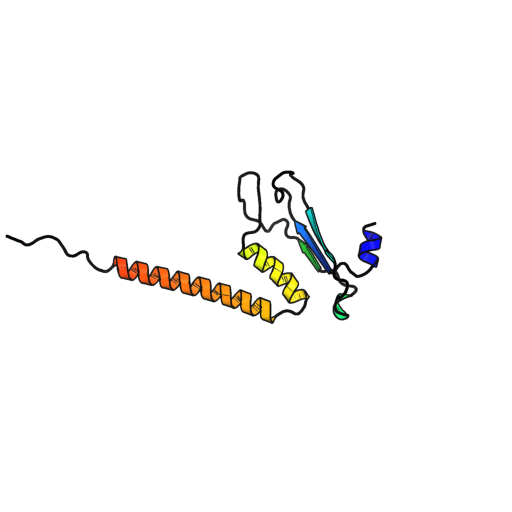ILE A 1 123 ? 19.852 -13.121 -66.963 1.00 48.72 123 ILE A CA 1
ATOM 1010 C C . ILE A 1 123 ? 21.180 -12.359 -66.909 1.00 48.72 123 ILE A C 1
ATOM 1012 O O . ILE A 1 123 ? 21.165 -11.111 -66.938 1.00 48.72 123 ILE A O 1
#

pLDDT: mean 89.7, std 12.4, range [45.56, 98.38]

Secondary structure (DSSP, 8-state):
-HHHHHHTT-EEEEEEE-TT-SSS----EEEEEE-TT--GGGTT--EEEE-TT--EESSSS-EE--HHHHHHHHHHHHHHTT-HHHHHHHHHHHHHHHHHHHHHHHHHHHHHHS---------

Sequence (123 aa):
MREQLVKTGHVDVMIDIRGNFFYTRTVPCQLWFLNKAKPKPHQDKVLMIDARNVYRKVTRKIMDFSPEQLQNLSSIVWLYRGQEARFVELMQSYVDSVLREADTCNVFESNRISPSPNPTLLI

Foldseek 3Di:
DVVVVLVVLQFAEKEWAAFQQDPPDGDTDIDTDGHPPQPPVCSNHYHYHYCHVAWDDPDPRHIDHDPVSVLVVVVVSCVVSVVVVSVVVVVVVVVVVVVVVVVVVVVVVVVVPPDDPDPDDDD

Radius of gyration: 23.97 Å; chains: 1; bounding box: 40×34×87 Å